Protein AF-I2NPT9-F1 (afdb_monomer_lite)

Radius of gyration: 12.58 Å; chains: 1; bounding box: 34×25×34 Å

Secondary structure (DSSP, 8-state):
---EEEETTEEEEEEEEEEEEEETTEEEEEEEEEEEGGG-----TT-EEEETTEEEEEEEEEEETTEEEEEEEE----

pLDDT: mean 88.87, std 11.89, range [46.03, 97.5]

Sequence (78 aa):
MMPVYVINGKKYKAVLDESPREVEPINGVYRTLTLFKSSGYKPKKNDRVTINNIDYIISGFSFNSGTIILQLEEDASY

Organism: NCBI:txid1095743

Structure (mmCIF, N/CA/C/O backbone):
data_AF-I2NPT9-F1
#
_entry.id   AF-I2NPT9-F1
#
loop_
_atom_site.group_PDB
_atom_site.id
_atom_site.type_symbol
_atom_site.label_atom_id
_atom_site.label_alt_id
_atom_site.label_comp_id
_atom_site.label_asym_id
_atom_site.label_entity_id
_atom_site.label_seq_id
_atom_site.pdbx_PDB_ins_code
_atom_site.Cartn_x
_atom_site.Cartn_y
_atom_site.Cartn_z
_atom_site.occupancy
_atom_site.B_iso_or_equiv
_atom_site.auth_seq_id
_atom_site.auth_comp_id
_atom_site.auth_asym_id
_atom_site.auth_atom_id
_atom_site.pdbx_PDB_model_num
ATOM 1 N N . MET A 1 1 ? -18.651 -4.579 -2.980 1.00 72.38 1 MET A N 1
ATOM 2 C CA . MET A 1 1 ? -17.778 -4.943 -1.836 1.00 72.38 1 MET A CA 1
ATOM 3 C C . MET A 1 1 ? -16.429 -4.267 -2.052 1.00 72.38 1 MET A C 1
ATOM 5 O O . MET A 1 1 ? -15.978 -4.288 -3.187 1.00 72.38 1 MET A O 1
ATOM 9 N N . MET A 1 2 ? -15.821 -3.627 -1.043 1.00 80.31 2 MET A N 1
ATOM 10 C CA . MET A 1 2 ? -14.494 -3.003 -1.226 1.00 80.31 2 MET A CA 1
ATOM 11 C C . MET A 1 2 ? -13.413 -4.079 -1.438 1.00 80.31 2 MET A C 1
ATOM 13 O O . MET A 1 2 ? -13.441 -5.070 -0.699 1.00 80.31 2 MET A O 1
ATOM 17 N N . PRO A 1 3 ? -12.477 -3.893 -2.389 1.00 90.44 3 PRO A N 1
ATOM 18 C CA . PRO A 1 3 ? -11.355 -4.805 -2.587 1.00 90.44 3 PRO A CA 1
ATOM 19 C C . PRO A 1 3 ? -10.464 -4.921 -1.343 1.00 90.44 3 PRO A C 1
ATOM 21 O O . PRO A 1 3 ? -10.419 -4.025 -0.494 1.00 90.44 3 PRO A O 1
ATOM 24 N N . VAL A 1 4 ? -9.759 -6.048 -1.231 1.00 93.19 4 VAL A N 1
ATOM 25 C CA . VAL A 1 4 ? -8.838 -6.344 -0.128 1.00 93.19 4 VAL A CA 1
ATOM 26 C C . VAL A 1 4 ? -7.450 -6.598 -0.694 1.00 93.19 4 VAL A C 1
ATOM 28 O O . VAL A 1 4 ? -7.292 -7.443 -1.569 1.00 93.19 4 VAL A O 1
ATOM 31 N N . TYR A 1 5 ? -6.455 -5.910 -0.145 1.00 94.62 5 TYR A N 1
ATOM 32 C CA . TYR A 1 5 ? -5.054 -6.003 -0.547 1.00 94.62 5 TYR A CA 1
ATOM 33 C C . TYR A 1 5 ? -4.190 -6.485 0.613 1.00 94.62 5 TYR A C 1
ATOM 35 O O . TYR A 1 5 ? -4.563 -6.336 1.781 1.00 94.62 5 TYR A O 1
ATOM 43 N N . VAL A 1 6 ? -3.040 -7.079 0.295 1.00 95.44 6 VAL A N 1
ATOM 44 C CA . VAL A 1 6 ? -2.095 -7.598 1.286 1.00 95.44 6 VAL A CA 1
ATOM 45 C C . VAL A 1 6 ? -0.923 -6.633 1.415 1.00 95.44 6 VAL A C 1
ATOM 47 O O . VAL A 1 6 ? -0.219 -6.398 0.441 1.00 95.44 6 VAL A O 1
ATOM 50 N N . ILE A 1 7 ? -0.712 -6.101 2.620 1.00 96.19 7 ILE A N 1
ATOM 51 C CA . ILE A 1 7 ? 0.434 -5.257 2.976 1.00 96.19 7 ILE A CA 1
ATOM 52 C C . ILE A 1 7 ? 1.191 -5.954 4.109 1.00 96.19 7 ILE A C 1
ATOM 54 O O . ILE A 1 7 ? 0.615 -6.186 5.178 1.00 96.19 7 ILE A O 1
ATOM 58 N N . ASN A 1 8 ? 2.454 -6.327 3.881 1.00 94.19 8 ASN A N 1
ATOM 59 C CA . ASN A 1 8 ? 3.280 -7.108 4.818 1.00 94.19 8 ASN A CA 1
ATOM 60 C C . ASN A 1 8 ? 2.542 -8.336 5.400 1.00 94.19 8 ASN A C 1
ATOM 62 O O . ASN A 1 8 ? 2.517 -8.560 6.612 1.00 94.19 8 ASN A O 1
ATOM 66 N N . GLY A 1 9 ? 1.851 -9.099 4.547 1.00 92.00 9 GLY A N 1
ATOM 67 C CA . GLY A 1 9 ? 1.093 -10.292 4.949 1.00 92.00 9 GLY A CA 1
ATOM 68 C C . GLY A 1 9 ? -0.244 -10.023 5.657 1.00 92.00 9 GLY A C 1
ATOM 69 O O . GLY A 1 9 ? -0.981 -10.966 5.945 1.00 92.00 9 GLY A O 1
ATOM 70 N N . LYS A 1 10 ? -0.611 -8.760 5.915 1.00 95.44 10 LYS A N 1
ATOM 71 C CA . LYS A 1 10 ? -1.894 -8.379 6.529 1.00 95.44 10 LYS A CA 1
ATOM 72 C C . LYS A 1 10 ? -2.874 -7.853 5.486 1.00 95.44 10 LYS A C 1
ATOM 74 O O . LYS A 1 10 ? -2.491 -7.136 4.570 1.00 95.44 10 LYS A O 1
ATOM 79 N N . LYS A 1 11 ? -4.153 -8.197 5.644 1.00 95.06 11 LYS A N 1
ATOM 80 C CA . LYS A 1 11 ? -5.228 -7.824 4.716 1.00 95.06 11 LYS A CA 1
ATOM 81 C C . LYS A 1 11 ? -5.852 -6.481 5.092 1.00 95.06 11 LYS A C 1
ATOM 83 O O . LYS A 1 11 ? -6.291 -6.312 6.227 1.00 95.06 11 LYS A O 1
ATOM 88 N N . TYR A 1 12 ? -5.975 -5.578 4.124 1.00 95.94 12 TYR A N 1
ATOM 89 C CA . TYR A 1 12 ? -6.588 -4.260 4.292 1.00 95.94 12 TYR A CA 1
ATOM 90 C C . TYR A 1 12 ? -7.605 -3.983 3.190 1.00 95.94 12 TYR A C 1
ATOM 92 O O . TYR A 1 12 ? -7.359 -4.270 2.021 1.00 95.94 12 TYR A O 1
ATOM 100 N N . LYS A 1 13 ? -8.749 -3.400 3.563 1.00 95.44 13 LYS A N 1
ATOM 101 C CA . LYS A 1 13 ? -9.699 -2.854 2.587 1.00 95.44 13 LYS A CA 1
ATOM 102 C C . LYS A 1 13 ? -9.128 -1.558 2.027 1.00 95.44 13 LYS A C 1
ATOM 104 O O . LYS A 1 13 ? -8.852 -0.642 2.804 1.00 95.44 13 LYS A O 1
ATOM 109 N N . ALA A 1 14 ? -8.973 -1.489 0.714 1.00 95.44 14 ALA A N 1
ATOM 110 C CA . ALA A 1 14 ? -8.419 -0.322 0.042 1.00 95.44 14 ALA A CA 1
ATOM 111 C C . ALA A 1 14 ? -8.995 -0.173 -1.372 1.00 95.44 14 ALA A C 1
ATOM 113 O O . ALA A 1 14 ? -9.711 -1.049 -1.860 1.00 95.44 14 ALA A O 1
ATOM 114 N N . VAL A 1 15 ? -8.685 0.952 -2.004 1.00 95.38 15 VAL A N 1
ATOM 115 C CA . VAL A 1 15 ? -8.976 1.257 -3.405 1.00 95.38 15 VAL A CA 1
ATOM 116 C C . VAL A 1 15 ? -7.645 1.472 -4.113 1.00 95.38 15 VAL A C 1
ATOM 118 O O . VAL A 1 15 ? -6.802 2.211 -3.604 1.00 95.38 15 VAL A O 1
ATOM 121 N N . LEU A 1 16 ? -7.446 0.780 -5.232 1.00 95.25 16 LEU A N 1
ATOM 122 C CA . LEU A 1 16 ? -6.307 0.981 -6.120 1.00 95.25 16 LEU A CA 1
ATOM 123 C C . LEU A 1 16 ? -6.715 1.967 -7.211 1.00 95.25 16 LEU A C 1
ATOM 125 O O . LEU A 1 16 ? -7.695 1.724 -7.910 1.00 95.25 16 LEU A O 1
ATOM 129 N N . ASP A 1 17 ? -5.930 3.025 -7.359 1.00 94.06 17 ASP A N 1
ATOM 130 C CA . ASP A 1 17 ? -6.037 3.984 -8.450 1.00 94.06 17 ASP A CA 1
ATOM 131 C C . ASP A 1 17 ? -4.748 3.934 -9.274 1.00 94.06 17 ASP A C 1
ATOM 133 O O . ASP A 1 17 ? -3.642 3.986 -8.724 1.00 94.06 17 ASP A O 1
ATOM 137 N N . GLU A 1 18 ? -4.894 3.824 -10.591 1.00 92.50 18 GLU A N 1
ATOM 138 C CA . GLU A 1 18 ? -3.788 3.802 -11.545 1.00 92.50 18 GLU A CA 1
ATOM 139 C C . GLU A 1 18 ? -3.970 4.948 -12.539 1.00 92.50 18 GLU A C 1
ATOM 141 O O . GLU A 1 18 ? -5.042 5.117 -13.122 1.00 92.50 18 GLU A O 1
ATOM 146 N N . SER A 1 19 ? -2.923 5.744 -12.737 1.00 87.94 19 SER A N 1
ATOM 147 C CA . SER A 1 19 ? -2.919 6.841 -13.702 1.00 87.94 19 SER A CA 1
ATOM 148 C C . SER A 1 19 ? -1.674 6.767 -14.586 1.00 87.94 19 SER A C 1
ATOM 150 O O . SER A 1 19 ? -0.589 6.476 -14.067 1.00 87.94 19 SER A O 1
ATOM 152 N N . PRO A 1 20 ? -1.780 7.061 -15.895 1.00 82.94 20 PRO A N 1
ATOM 153 C CA . PRO A 1 20 ? -0.614 7.154 -16.763 1.00 82.94 20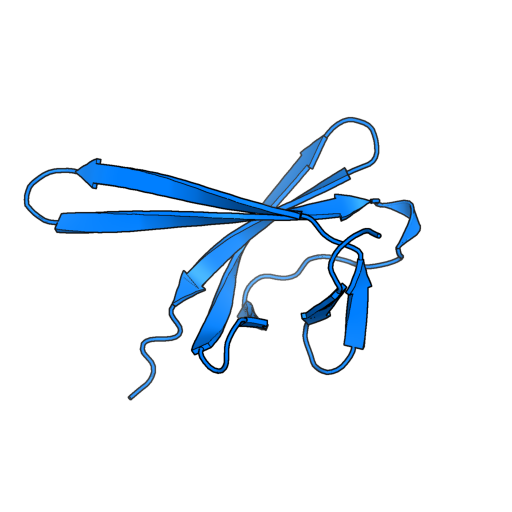 PRO A CA 1
ATOM 154 C C . PRO A 1 20 ? 0.393 8.159 -16.201 1.00 82.94 20 PRO A C 1
ATOM 156 O O . PRO A 1 20 ? 0.020 9.245 -15.753 1.00 82.94 20 PRO A O 1
ATOM 159 N N . ARG A 1 21 ? 1.675 7.799 -16.218 1.00 77.38 21 ARG A N 1
ATOM 160 C CA . ARG A 1 21 ? 2.776 8.722 -15.955 1.00 77.38 21 ARG A CA 1
ATOM 161 C C . ARG A 1 21 ? 3.451 9.015 -17.287 1.00 77.38 21 ARG A C 1
ATOM 163 O O . ARG A 1 21 ? 4.296 8.248 -17.739 1.00 77.38 21 ARG A O 1
ATOM 170 N N . GLU A 1 22 ? 3.049 10.119 -17.900 1.00 68.19 22 GLU A N 1
ATOM 171 C CA . GLU A 1 22 ? 3.646 10.635 -19.131 1.00 68.19 22 GLU A CA 1
ATOM 172 C C . GLU A 1 22 ? 4.808 11.560 -18.758 1.00 68.19 22 GLU A C 1
ATOM 174 O O . GLU A 1 22 ? 4.632 12.752 -18.515 1.00 68.19 22 GLU A O 1
ATOM 179 N N . VAL A 1 23 ? 6.007 10.994 -18.621 1.00 62.84 23 VAL A N 1
ATOM 180 C CA . VAL A 1 23 ? 7.240 11.776 -18.471 1.00 62.84 23 VAL A CA 1
ATOM 181 C C . VAL A 1 23 ? 8.222 11.255 -19.506 1.00 62.84 23 VAL A C 1
ATOM 183 O O . VAL A 1 23 ? 8.841 10.220 -19.293 1.00 62.84 23 VAL A O 1
ATOM 186 N N . GLU A 1 24 ? 8.359 11.941 -20.641 1.00 52.09 24 GLU A N 1
ATOM 187 C CA . GLU A 1 24 ? 9.313 11.534 -21.679 1.00 52.09 24 GLU A CA 1
ATOM 188 C C . GLU A 1 24 ? 10.741 11.428 -21.107 1.00 52.09 24 GLU A C 1
ATOM 190 O O . GLU A 1 24 ? 11.162 12.316 -20.359 1.00 52.09 24 GLU A O 1
ATOM 195 N N . PRO A 1 25 ? 11.514 10.369 -21.429 1.00 56.78 25 PRO A N 1
ATOM 196 C CA . PRO A 1 25 ? 11.235 9.248 -22.342 1.00 56.78 25 PRO A CA 1
ATOM 197 C C . PRO A 1 25 ? 10.648 7.986 -21.660 1.00 56.78 25 PRO A C 1
ATOM 199 O O . PRO A 1 25 ? 10.654 6.907 -22.250 1.00 56.78 25 PRO A O 1
ATOM 202 N N . ILE A 1 26 ? 10.196 8.076 -20.406 1.00 58.66 26 ILE A N 1
ATOM 203 C CA . ILE A 1 26 ? 9.782 6.938 -19.574 1.00 58.66 26 ILE A CA 1
ATOM 204 C C . ILE A 1 26 ? 8.251 6.875 -19.492 1.00 58.66 26 ILE A C 1
ATOM 206 O O . ILE A 1 26 ? 7.618 7.607 -18.731 1.00 58.66 26 ILE A O 1
ATOM 2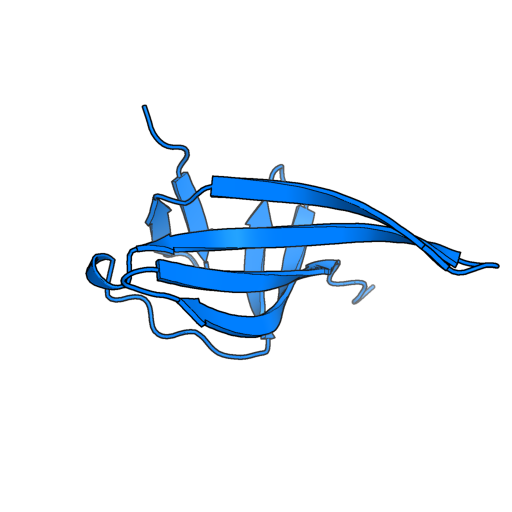10 N N . ASN A 1 27 ? 7.654 5.933 -20.223 1.00 63.97 27 ASN A N 1
ATOM 211 C CA . ASN A 1 27 ? 6.259 5.554 -20.006 1.00 63.97 27 ASN A CA 1
ATOM 212 C C . ASN A 1 27 ? 6.162 4.738 -18.711 1.00 63.97 27 ASN A C 1
ATOM 214 O O . ASN A 1 27 ? 6.778 3.679 -18.597 1.00 63.97 27 ASN A O 1
ATOM 218 N N . GLY A 1 28 ? 5.396 5.224 -17.736 1.00 74.00 28 GLY A N 1
ATOM 219 C CA . GLY A 1 28 ? 5.148 4.514 -16.482 1.00 74.00 28 GLY A CA 1
ATOM 220 C C . GLY A 1 28 ? 3.685 4.571 -16.060 1.00 74.00 28 GLY A C 1
ATOM 221 O O . GLY A 1 28 ? 2.870 5.271 -16.659 1.00 74.00 28 GLY A O 1
ATOM 222 N N . VAL A 1 29 ? 3.353 3.856 -14.989 1.00 85.00 29 VAL A N 1
ATOM 223 C CA . VAL A 1 29 ? 2.040 3.934 -14.337 1.00 85.00 29 VAL A CA 1
ATOM 224 C C . VAL A 1 29 ? 2.257 4.414 -12.912 1.00 85.00 29 VAL A C 1
ATOM 226 O O . VAL A 1 29 ? 3.005 3.803 -12.150 1.00 85.00 29 VAL A O 1
ATOM 229 N N . TYR A 1 30 ? 1.616 5.521 -12.549 1.00 87.88 30 TYR A N 1
ATOM 230 C CA . TYR A 1 30 ? 1.561 5.961 -11.165 1.00 87.88 30 TYR A CA 1
ATOM 231 C C . TYR A 1 30 ? 0.425 5.222 -10.464 1.00 87.88 30 TYR A C 1
ATOM 233 O O . TYR A 1 30 ? -0.713 5.232 -10.932 1.00 87.88 30 TYR A O 1
ATOM 241 N N . ARG A 1 31 ? 0.752 4.551 -9.361 1.00 93.62 31 ARG A N 1
ATOM 242 C CA . ARG A 1 31 ? -0.187 3.712 -8.620 1.00 93.62 31 ARG A CA 1
ATOM 243 C C . ARG A 1 31 ? -0.331 4.227 -7.209 1.00 93.62 31 ARG A C 1
ATOM 245 O O . ARG A 1 31 ? 0.666 4.431 -6.511 1.00 93.62 31 ARG A O 1
ATOM 252 N N . THR A 1 32 ? -1.573 4.386 -6.775 1.00 96.06 32 THR A N 1
ATOM 253 C CA . THR A 1 32 ? -1.878 4.697 -5.385 1.00 96.06 32 THR A CA 1
ATOM 254 C C . THR A 1 32 ? -2.828 3.697 -4.772 1.00 96.06 32 THR A C 1
ATOM 256 O O . THR A 1 32 ? -3.801 3.288 -5.395 1.00 96.06 32 THR A O 1
ATOM 259 N N . LEU A 1 33 ? -2.562 3.342 -3.518 1.00 96.19 33 LEU A N 1
ATOM 260 C CA . LEU A 1 33 ? -3.445 2.516 -2.712 1.00 96.19 33 LEU A CA 1
ATOM 261 C C . LEU A 1 33 ? -4.024 3.352 -1.573 1.00 96.19 33 LEU A C 1
ATOM 263 O O . LEU A 1 33 ? -3.300 3.790 -0.678 1.00 96.19 33 LEU A O 1
ATOM 267 N N . THR A 1 34 ? -5.336 3.568 -1.604 1.00 96.56 34 THR A N 1
ATOM 268 C CA . THR A 1 34 ? -6.046 4.406 -0.635 1.00 96.56 34 THR A CA 1
ATOM 269 C C . THR A 1 34 ? -6.838 3.552 0.344 1.00 96.56 34 THR A C 1
ATOM 271 O O . THR A 1 34 ? -7.682 2.750 -0.046 1.00 96.56 34 THR A O 1
ATOM 274 N N . LEU A 1 35 ? -6.610 3.747 1.639 1.00 96.06 35 LEU A N 1
ATOM 275 C CA . LEU A 1 35 ? -7.288 3.030 2.725 1.00 96.06 35 LEU A CA 1
ATOM 276 C C . LEU A 1 35 ? -7.717 3.988 3.834 1.00 96.06 35 LEU A C 1
ATOM 278 O O . LEU A 1 35 ? -7.157 5.066 4.005 1.00 96.06 35 LEU A O 1
ATOM 282 N N . PHE A 1 36 ? -8.708 3.594 4.629 1.00 95.44 36 PHE A N 1
ATOM 283 C CA . PHE A 1 36 ? -9.144 4.390 5.776 1.00 95.44 36 PHE A CA 1
ATOM 284 C C . PHE A 1 36 ? -8.128 4.337 6.922 1.00 95.44 36 PHE A C 1
ATOM 286 O O . PHE A 1 36 ? -7.590 3.275 7.235 1.00 95.44 36 PHE A O 1
ATOM 293 N N . LYS A 1 37 ? -7.935 5.453 7.632 1.00 94.94 37 LYS A N 1
ATOM 294 C CA . LYS A 1 37 ? -7.125 5.517 8.864 1.00 94.94 37 LYS A CA 1
ATOM 295 C C . LYS A 1 37 ? -7.647 4.573 9.952 1.00 94.94 37 LYS A C 1
ATOM 297 O O . LYS A 1 37 ? -6.861 4.021 10.715 1.00 94.94 37 LYS A O 1
ATOM 302 N N . SER A 1 38 ? -8.961 4.338 9.988 1.00 94.81 38 SER A N 1
ATOM 303 C CA . SER A 1 38 ? -9.608 3.384 10.901 1.00 94.81 38 SER A CA 1
ATOM 304 C C . SER A 1 38 ? -9.198 1.926 10.669 1.00 94.81 38 SER A C 1
ATOM 306 O O . SER A 1 38 ? -9.457 1.088 11.526 1.00 94.81 38 SER A O 1
ATOM 308 N N . SER A 1 39 ? -8.515 1.614 9.560 1.00 93.94 39 SER A N 1
ATOM 309 C CA . SER A 1 39 ? -7.902 0.297 9.340 1.00 93.94 39 SER A CA 1
ATOM 310 C C . SER A 1 39 ? -6.792 -0.034 10.344 1.00 93.94 39 SER A C 1
ATOM 312 O O . SER A 1 39 ? -6.391 -1.191 10.448 1.00 93.94 39 SER A O 1
ATOM 314 N N . GLY A 1 40 ? -6.265 0.969 11.058 1.00 94.19 40 GLY A N 1
ATOM 315 C CA . GLY A 1 40 ? -5.154 0.808 11.994 1.00 94.19 40 GLY A CA 1
ATOM 316 C C . GLY A 1 40 ? -3.792 0.625 11.320 1.00 94.19 40 GLY A C 1
ATOM 317 O O . GLY A 1 40 ? -2.788 0.472 12.018 1.00 94.19 40 GLY A O 1
ATOM 318 N N . TYR A 1 41 ? -3.732 0.659 9.985 1.00 96.00 41 TYR A N 1
ATOM 319 C CA . TYR A 1 41 ? -2.472 0.611 9.257 1.00 96.00 41 TYR A CA 1
ATOM 320 C C . TYR A 1 41 ? -1.642 1.873 9.516 1.00 96.00 41 TYR A C 1
ATOM 322 O O . TYR A 1 41 ? -2.150 2.995 9.474 1.00 96.00 41 TYR A O 1
ATOM 330 N N . LYS A 1 42 ? -0.347 1.682 9.768 1.00 95.25 42 LYS A N 1
ATOM 331 C CA . LYS A 1 42 ? 0.628 2.760 9.94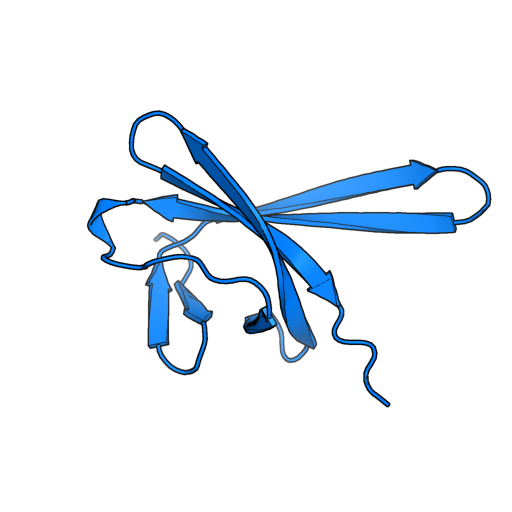2 1.00 95.25 42 LYS A CA 1
ATOM 332 C C . LYS A 1 42 ? 1.619 2.679 8.780 1.00 95.25 42 LYS A C 1
ATOM 334 O O . LYS A 1 42 ? 2.414 1.742 8.774 1.00 95.25 42 LYS A O 1
ATOM 339 N N . PRO A 1 43 ? 1.556 3.600 7.806 1.00 93.88 43 PRO A N 1
ATOM 340 C CA . PRO A 1 43 ? 2.348 3.500 6.591 1.00 93.88 43 PRO A CA 1
ATOM 341 C C . PRO A 1 43 ? 3.837 3.660 6.874 1.00 93.88 43 PRO A C 1
ATOM 343 O O . PRO A 1 43 ? 4.246 4.501 7.679 1.00 93.88 43 PRO A O 1
ATOM 346 N N . LYS A 1 44 ? 4.642 2.860 6.179 1.00 95.69 44 LYS A N 1
ATOM 347 C CA . LYS A 1 44 ? 6.100 2.913 6.224 1.00 95.69 44 LYS A CA 1
ATOM 348 C C . LYS A 1 44 ? 6.641 2.732 4.811 1.00 95.69 44 LYS A C 1
ATOM 350 O O . LYS A 1 44 ? 6.115 1.934 4.042 1.00 95.69 44 LYS A O 1
ATOM 355 N N . LYS A 1 45 ? 7.695 3.476 4.465 1.00 94.56 45 LYS A N 1
ATOM 356 C CA . LYS A 1 45 ? 8.398 3.243 3.200 1.00 94.56 45 LYS A CA 1
ATOM 357 C C . LYS A 1 45 ? 8.975 1.825 3.169 1.00 94.56 45 LYS A C 1
ATOM 359 O O . LYS A 1 45 ? 9.420 1.336 4.210 1.00 94.56 45 LYS A O 1
ATOM 364 N N . ASN A 1 46 ? 8.992 1.213 1.989 1.00 94.88 46 ASN A N 1
ATOM 365 C CA . ASN A 1 46 ? 9.444 -0.161 1.728 1.00 94.88 46 ASN A CA 1
ATOM 366 C C . ASN A 1 46 ? 8.563 -1.274 2.319 1.00 94.88 46 ASN A C 1
ATOM 368 O O . ASN A 1 46 ? 8.939 -2.442 2.257 1.00 94.88 46 ASN A O 1
ATOM 372 N N . ASP A 1 47 ? 7.395 -0.951 2.878 1.00 95.75 47 ASP A N 1
ATOM 373 C CA . ASP A 1 47 ? 6.378 -1.969 3.148 1.00 95.75 47 ASP A CA 1
ATOM 374 C C . ASP A 1 47 ? 5.942 -2.606 1.820 1.00 95.75 47 ASP A C 1
ATOM 376 O O . ASP A 1 47 ? 5.691 -1.895 0.841 1.00 95.75 47 ASP A O 1
ATOM 380 N N . ARG A 1 48 ? 5.865 -3.943 1.795 1.00 95.75 48 ARG A N 1
ATOM 381 C CA . ARG A 1 48 ? 5.577 -4.723 0.586 1.00 95.75 48 ARG A CA 1
ATOM 382 C C . ARG A 1 48 ? 4.074 -4.878 0.409 1.00 95.75 48 ARG A C 1
ATOM 384 O O . ARG A 1 48 ? 3.370 -5.277 1.344 1.00 95.75 48 ARG A O 1
ATOM 391 N N . VAL A 1 49 ? 3.597 -4.593 -0.793 1.00 95.69 49 VAL A N 1
ATOM 392 C CA . VAL A 1 49 ? 2.199 -4.716 -1.199 1.00 95.69 49 VAL A CA 1
ATOM 393 C C . VAL A 1 49 ? 2.124 -5.685 -2.368 1.00 95.69 49 VAL A C 1
ATOM 395 O O . VAL A 1 49 ? 2.749 -5.446 -3.393 1.00 95.69 49 VAL A O 1
ATOM 398 N N . THR A 1 50 ? 1.340 -6.752 -2.239 1.00 92.56 50 THR A N 1
ATOM 399 C CA . THR A 1 50 ? 1.139 -7.708 -3.338 1.00 92.56 50 THR A CA 1
ATOM 400 C C . THR A 1 50 ? -0.205 -7.439 -4.008 1.00 92.56 50 THR A C 1
ATOM 402 O O . THR A 1 50 ? -1.255 -7.494 -3.357 1.00 92.56 50 THR A O 1
ATOM 405 N N . ILE A 1 51 ? -0.180 -7.156 -5.310 1.00 90.94 51 ILE A N 1
ATOM 406 C CA . ILE A 1 51 ? -1.362 -6.886 -6.137 1.00 90.94 51 ILE A CA 1
ATOM 407 C C . ILE A 1 51 ? -1.255 -7.734 -7.401 1.00 90.94 51 ILE A C 1
ATOM 409 O O . ILE A 1 51 ? -0.278 -7.619 -8.128 1.00 90.94 51 ILE A O 1
ATOM 413 N N . ASN A 1 52 ? -2.250 -8.583 -7.678 1.00 88.31 52 ASN A N 1
ATOM 414 C CA . ASN A 1 52 ? -2.278 -9.429 -8.882 1.00 88.31 52 ASN A CA 1
ATOM 415 C C . ASN A 1 52 ? -0.968 -10.216 -9.122 1.00 88.31 52 ASN A C 1
ATOM 417 O O . ASN A 1 52 ? -0.501 -10.312 -10.251 1.00 88.31 52 ASN A O 1
ATOM 421 N N . ASN A 1 53 ? -0.375 -10.762 -8.054 1.00 87.69 53 ASN A N 1
ATOM 422 C CA . ASN A 1 53 ? 0.907 -11.487 -8.053 1.00 87.69 53 ASN A CA 1
ATOM 423 C C . ASN A 1 53 ? 2.147 -10.649 -8.414 1.00 87.69 53 ASN A C 1
ATOM 425 O O . ASN A 1 53 ? 3.222 -11.212 -8.604 1.00 87.69 53 ASN A O 1
ATOM 429 N N . ILE A 1 54 ? 2.017 -9.328 -8.470 1.00 90.06 54 ILE A N 1
ATOM 430 C CA . ILE A 1 54 ? 3.131 -8.396 -8.611 1.00 90.06 54 ILE A CA 1
ATOM 431 C C . ILE A 1 54 ? 3.381 -7.760 -7.247 1.00 90.06 54 ILE A C 1
ATOM 433 O O . ILE A 1 54 ? 2.442 -7.371 -6.542 1.00 90.06 54 ILE A O 1
ATOM 437 N N . ASP A 1 55 ? 4.652 -7.680 -6.874 1.00 92.56 55 ASP A N 1
ATOM 438 C CA . ASP A 1 55 ? 5.071 -7.047 -5.637 1.00 92.56 55 ASP A CA 1
ATOM 439 C C . ASP A 1 55 ? 5.469 -5.593 -5.871 1.00 92.56 55 ASP A C 1
ATOM 441 O O . ASP A 1 55 ? 6.218 -5.242 -6.782 1.00 92.56 55 ASP A O 1
ATOM 445 N N . TYR A 1 56 ? 4.951 -4.749 -4.994 1.00 94.75 56 TYR A N 1
ATOM 446 C CA . TYR A 1 56 ? 5.189 -3.321 -4.959 1.00 94.75 56 TYR A CA 1
ATOM 447 C C . TYR A 1 56 ? 5.767 -2.940 -3.605 1.00 94.75 56 TYR A C 1
ATOM 449 O O . TYR A 1 56 ? 5.508 -3.593 -2.589 1.00 94.75 56 TYR A O 1
ATOM 457 N N . ILE A 1 57 ? 6.483 -1.827 -3.575 1.00 95.75 57 ILE A N 1
ATOM 458 C CA . ILE A 1 57 ? 6.905 -1.162 -2.350 1.00 95.75 57 ILE A CA 1
ATOM 459 C C . ILE A 1 57 ? 6.181 0.168 -2.190 1.00 95.75 57 ILE A C 1
ATOM 461 O O . ILE A 1 57 ? 5.869 0.861 -3.158 1.00 95.75 57 ILE A O 1
ATOM 465 N N . ILE A 1 58 ? 5.948 0.556 -0.940 1.00 96.31 58 ILE A N 1
ATOM 466 C CA . ILE A 1 58 ? 5.482 1.905 -0.626 1.00 96.31 58 ILE A CA 1
ATOM 467 C C . ILE A 1 58 ? 6.665 2.872 -0.748 1.00 96.31 58 ILE A C 1
ATOM 469 O O . ILE A 1 58 ? 7.571 2.858 0.088 1.00 96.31 58 ILE A O 1
ATOM 473 N N . SER A 1 59 ? 6.652 3.731 -1.769 1.00 95.19 59 SER A N 1
ATOM 474 C CA . SER A 1 59 ? 7.697 4.741 -2.011 1.00 95.19 59 SER A CA 1
ATOM 475 C C . SER A 1 59 ? 7.419 6.061 -1.273 1.00 95.19 59 SER A C 1
ATOM 477 O O . SER A 1 59 ? 8.335 6.774 -0.835 1.00 95.19 59 SER A O 1
ATOM 479 N N . GLY A 1 60 ? 6.139 6.349 -1.032 1.00 96.19 60 GLY A N 1
ATOM 480 C CA . GLY A 1 60 ? 5.659 7.532 -0.328 1.00 96.19 60 GLY A CA 1
ATOM 481 C C . GLY A 1 60 ? 4.240 7.354 0.197 1.00 96.19 60 GLY A C 1
ATOM 482 O O . GLY A 1 60 ? 3.547 6.397 -0.137 1.00 96.19 60 GLY A O 1
ATOM 483 N N . PHE A 1 61 ? 3.801 8.258 1.068 1.00 97.06 61 PHE A N 1
ATOM 484 C CA . PHE A 1 61 ? 2.434 8.251 1.577 1.00 97.06 61 PHE A CA 1
ATOM 485 C C . PHE A 1 61 ? 2.008 9.640 2.042 1.00 97.06 61 PHE A C 1
ATOM 487 O O . PHE A 1 61 ? 2.831 10.455 2.460 1.00 97.06 61 PHE A O 1
ATOM 494 N N . SER A 1 62 ? 0.705 9.891 2.003 1.00 96.56 62 SER A N 1
ATOM 495 C CA . SER A 1 62 ? 0.084 11.105 2.520 1.00 96.56 62 SER A CA 1
ATOM 496 C C . SER A 1 62 ? -1.195 10.777 3.290 1.00 96.56 62 SER A C 1
ATOM 498 O O . SER A 1 62 ? -1.740 9.671 3.223 1.00 96.56 62 SER A O 1
ATOM 500 N N . PHE A 1 63 ? -1.667 11.743 4.073 1.00 95.50 63 PHE A N 1
ATOM 501 C CA . PHE A 1 63 ? -2.888 11.620 4.858 1.00 95.50 63 PHE A CA 1
ATOM 502 C C . PHE A 1 63 ? -3.894 12.666 4.396 1.00 95.50 63 PHE A C 1
ATOM 504 O O . PHE A 1 63 ? -3.565 13.848 4.352 1.00 95.50 63 PHE A O 1
ATOM 511 N N . ASN A 1 64 ? -5.135 12.255 4.138 1.00 92.62 64 ASN A N 1
ATOM 512 C CA . ASN A 1 64 ? -6.208 13.173 3.763 1.00 92.62 64 ASN A CA 1
ATOM 513 C C . ASN A 1 64 ? -7.493 12.815 4.513 1.00 92.62 64 ASN A C 1
ATOM 515 O O . ASN A 1 64 ? -7.991 11.714 4.355 1.00 92.62 64 ASN A O 1
ATOM 519 N N . SER A 1 65 ? -8.008 13.714 5.358 1.00 85.44 65 SER A N 1
ATOM 520 C CA . SER A 1 65 ? -9.393 13.702 5.882 1.00 85.44 65 SER A CA 1
ATOM 521 C C . SER A 1 65 ? -10.002 12.328 6.235 1.00 85.44 65 SER A C 1
ATOM 523 O O . SER A 1 65 ? -11.163 12.062 5.949 1.00 85.44 65 SER A O 1
ATOM 525 N N . GLY A 1 66 ? -9.224 11.438 6.864 1.00 93.75 66 GLY A N 1
ATOM 526 C CA . GLY A 1 66 ? -9.680 10.101 7.284 1.00 93.75 66 GLY A CA 1
ATOM 527 C C . GLY A 1 66 ? -9.117 8.926 6.479 1.00 93.75 66 GLY A C 1
ATOM 528 O O . GLY A 1 66 ? -9.297 7.781 6.888 1.00 93.75 66 GLY A O 1
ATOM 529 N N . THR A 1 67 ? -8.373 9.181 5.407 1.00 96.38 67 THR A N 1
ATOM 530 C CA . THR A 1 67 ? -7.678 8.175 4.600 1.00 96.38 67 THR A CA 1
ATOM 531 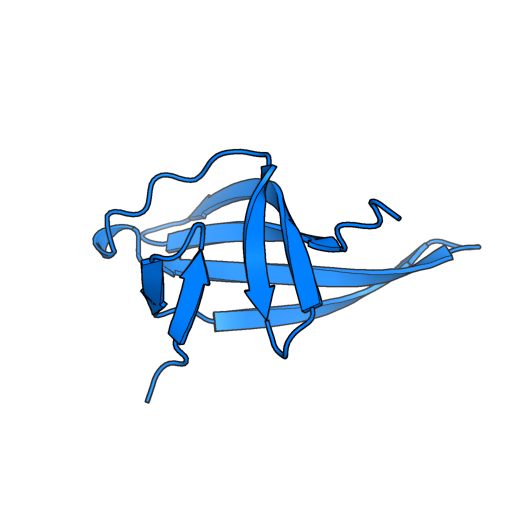C C . THR A 1 67 ? -6.159 8.323 4.667 1.00 96.38 67 THR A C 1
ATOM 533 O O . THR A 1 67 ? -5.601 9.326 5.136 1.00 96.38 67 THR A O 1
ATOM 536 N N . ILE A 1 68 ? -5.502 7.253 4.243 1.00 97.50 68 ILE A N 1
ATOM 537 C CA . ILE A 1 68 ? -4.076 7.110 4.011 1.00 97.50 68 ILE A CA 1
ATOM 538 C C . ILE A 1 68 ? -3.948 6.786 2.527 1.00 97.50 68 ILE A C 1
ATOM 540 O O . ILE A 1 68 ? -4.591 5.849 2.054 1.00 97.50 68 ILE A O 1
ATOM 544 N N . ILE A 1 69 ? -3.151 7.568 1.812 1.00 97.25 69 ILE A N 1
ATOM 545 C CA . ILE A 1 69 ? -2.872 7.371 0.392 1.00 97.25 69 ILE A CA 1
ATOM 546 C C . ILE A 1 69 ? -1.429 6.894 0.301 1.00 97.25 69 ILE A C 1
ATOM 548 O O . ILE A 1 69 ? -0.526 7.585 0.771 1.00 97.25 69 ILE A O 1
ATOM 552 N N . LEU A 1 70 ? -1.215 5.710 -0.259 1.00 97.38 70 LEU A N 1
ATOM 553 C CA . LEU A 1 70 ? 0.102 5.098 -0.422 1.00 97.38 70 LEU A CA 1
ATOM 554 C C . LEU A 1 70 ? 0.521 5.209 -1.879 1.00 97.38 70 LEU A C 1
ATOM 556 O O . LEU A 1 70 ? -0.251 4.825 -2.745 1.00 97.38 70 LEU A O 1
ATOM 560 N N . GLN A 1 71 ? 1.723 5.701 -2.144 1.00 96.44 71 GLN A N 1
ATOM 561 C CA . GLN A 1 71 ? 2.341 5.680 -3.468 1.00 96.44 71 GLN A CA 1
ATOM 562 C C . GLN A 1 71 ? 3.086 4.359 -3.624 1.00 96.44 71 GLN A C 1
ATOM 564 O O . GLN A 1 71 ? 3.864 3.993 -2.738 1.00 96.44 71 GLN A O 1
ATOM 569 N N . LEU A 1 72 ? 2.826 3.646 -4.717 1.00 95.44 72 LEU A N 1
ATOM 570 C CA . LEU A 1 72 ? 3.411 2.339 -4.990 1.00 95.44 72 LEU A CA 1
ATOM 571 C C . LEU A 1 72 ? 4.396 2.415 -6.156 1.00 95.44 72 LEU A C 1
ATOM 573 O O . LEU A 1 72 ? 4.102 3.014 -7.190 1.00 95.44 72 LEU A O 1
ATOM 577 N N . GLU A 1 73 ? 5.528 1.741 -5.998 1.00 92.56 73 GLU A N 1
ATOM 578 C CA . GLU A 1 73 ? 6.500 1.480 -7.061 1.00 92.56 73 GLU A CA 1
ATOM 579 C C . GLU A 1 73 ? 6.711 -0.029 -7.183 1.00 92.56 73 GLU A C 1
ATOM 581 O O . GLU A 1 73 ? 6.662 -0.741 -6.180 1.00 92.56 73 GLU A O 1
ATOM 586 N N . GLU A 1 74 ? 6.880 -0.529 -8.409 1.00 89.44 74 GLU A N 1
ATOM 587 C CA . GLU A 1 74 ? 7.182 -1.947 -8.637 1.00 89.44 74 GLU A CA 1
ATOM 588 C C . GLU A 1 74 ? 8.530 -2.287 -8.000 1.00 89.44 74 GLU A C 1
ATOM 590 O O . GLU A 1 74 ? 9.513 -1.564 -8.183 1.00 89.44 74 GLU A O 1
ATOM 595 N N . ASP A 1 75 ? 8.570 -3.377 -7.236 1.00 82.81 75 ASP A N 1
ATOM 596 C CA . ASP A 1 75 ? 9.812 -3.869 -6.653 1.00 82.81 75 ASP A CA 1
ATOM 597 C C . ASP A 1 75 ? 10.646 -4.541 -7.753 1.00 82.81 75 ASP A C 1
ATOM 599 O O . ASP A 1 75 ? 10.534 -5.738 -8.000 1.00 82.81 75 ASP A O 1
ATOM 603 N N . ALA A 1 76 ? 11.463 -3.750 -8.452 1.00 68.19 76 ALA A N 1
ATOM 604 C CA . ALA A 1 76 ? 12.338 -4.210 -9.534 1.00 68.19 76 ALA A CA 1
ATOM 605 C C . ALA A 1 76 ? 13.600 -4.945 -9.034 1.00 68.19 76 ALA A C 1
ATOM 607 O O . ALA A 1 76 ? 14.584 -5.049 -9.769 1.00 68.19 76 ALA A O 1
ATOM 608 N N . SER A 1 77 ? 13.597 -5.422 -7.787 1.00 60.97 77 SER A N 1
ATOM 609 C CA . SER A 1 77 ? 14.670 -6.240 -7.226 1.00 60.97 77 SER A CA 1
ATOM 610 C C . SER A 1 77 ? 14.685 -7.612 -7.919 1.00 60.97 77 SER A C 1
ATOM 612 O O . SER A 1 77 ? 14.010 -8.542 -7.477 1.00 60.97 77 SER A O 1
ATOM 614 N N . TYR A 1 78 ? 15.412 -7.698 -9.037 1.00 46.03 78 TYR A N 1
ATOM 615 C C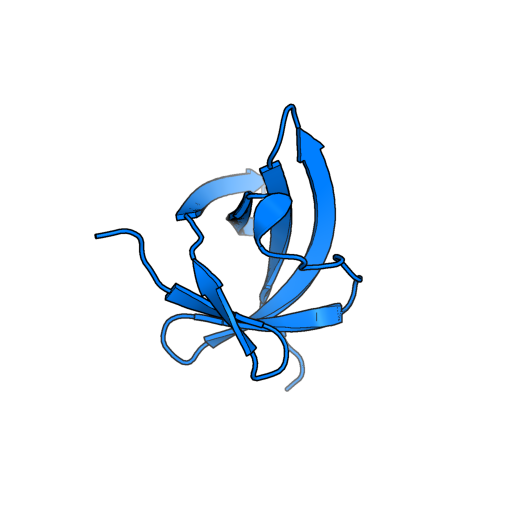A . TYR A 1 78 ? 15.796 -8.941 -9.717 1.00 46.03 78 TYR A CA 1
ATOM 616 C C . TYR A 1 78 ? 16.972 -9.622 -9.012 1.00 46.03 78 TYR A C 1
ATOM 618 O O . TYR A 1 78 ? 17.896 -8.898 -8.569 1.00 46.03 78 TYR A O 1
#

Foldseek 3Di:
DFDWWAWLNDIFRWDKDWDWDPDPPDTDIKIKTKGFVVRVDDDDFQTWIADPNFIWTFHDWDDDDGMIITTTDGPPPD

InterPro domains:
  IPR025601 AT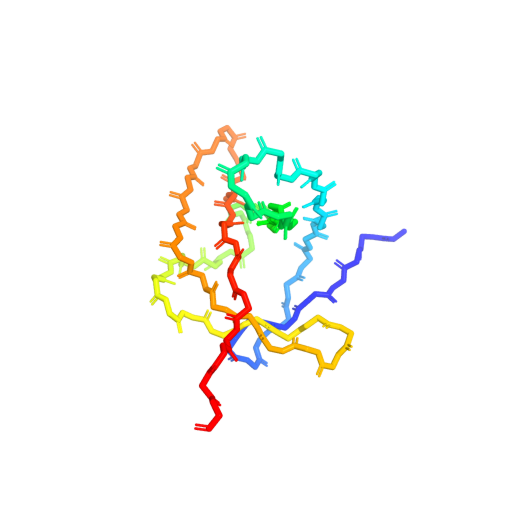P-binding sugar transporter-like protein [PF13856] (1-72)